Protein AF-K2P3C9-F1 (afdb_monomer_lite)

Foldseek 3Di:
DPPVVNVVVVLCVFEVLLLCPLLVVDPQDPDQPPDDDGRDNNVSSNSCVVCVVVSVVVVVVSVVSVVD

Secondary structure (DSSP, 8-state):
---HHHHHHHHHHH-THHHHHHTTSSPPPSS--SS--TTSHHHHHHHHHHTHHHHHHTHHHHHHHHT-

Sequence (68 aa):
MADAKSQLKQAIKSNEHVIGYLTGKKRLPKNHPEYISLGDSSEATSYVMANKDLWEETKGSLEFLKAY

pLDDT: mean 71.54, std 7.98, range [43.47, 82.94]

Radius of gyration: 11.3 Å; chains: 1; bounding box: 23×23×30 Å

Structure (mmCIF, N/CA/C/O backbone):
data_AF-K2P3C9-F1
#
_entry.id   AF-K2P3C9-F1
#
loop_
_atom_site.group_PDB
_atom_site.id
_atom_site.type_symbol
_atom_site.label_atom_id
_atom_site.label_alt_id
_atom_site.label_comp_id
_atom_site.label_asym_id
_atom_site.label_entity_id
_atom_site.label_seq_id
_atom_site.pdbx_PDB_ins_code
_atom_site.Cartn_x
_atom_site.Cartn_y
_atom_site.Cartn_z
_atom_site.occupancy
_atom_site.B_iso_or_equiv
_atom_site.auth_seq_id
_atom_site.auth_comp_id
_atom_site.auth_asym_id
_atom_site.auth_atom_id
_atom_site.pdbx_PDB_model_num
ATOM 1 N N . MET A 1 1 ? 8.859 -4.216 18.199 1.00 43.47 1 MET A N 1
ATOM 2 C CA . MET A 1 1 ? 8.156 -4.635 16.970 1.00 43.47 1 MET A CA 1
ATOM 3 C C . MET A 1 1 ? 8.130 -3.427 16.058 1.00 43.47 1 MET A C 1
ATOM 5 O O . MET A 1 1 ? 7.876 -2.348 16.567 1.00 43.47 1 MET A O 1
ATOM 9 N N . ALA A 1 2 ? 8.531 -3.551 14.793 1.00 53.09 2 ALA A N 1
ATOM 10 C CA . ALA A 1 2 ? 8.525 -2.407 13.887 1.00 53.09 2 ALA A CA 1
ATOM 11 C C . ALA A 1 2 ? 7.068 -2.076 13.549 1.00 53.09 2 ALA A C 1
ATOM 13 O O . ALA A 1 2 ? 6.393 -2.872 12.908 1.00 53.09 2 ALA A O 1
ATOM 14 N N . ASP A 1 3 ? 6.563 -0.944 14.034 1.00 64.50 3 ASP A N 1
ATOM 15 C CA . ASP A 1 3 ? 5.206 -0.507 13.737 1.00 64.50 3 ASP A CA 1
ATOM 16 C C . ASP A 1 3 ? 5.019 -0.397 12.220 1.00 64.50 3 ASP A C 1
ATOM 18 O O . ASP A 1 3 ? 5.818 0.252 11.535 1.00 64.50 3 ASP A O 1
ATOM 22 N N . ALA A 1 4 ? 3.931 -0.962 11.692 1.00 64.88 4 ALA A N 1
ATOM 23 C CA . ALA A 1 4 ? 3.565 -0.870 10.277 1.00 64.88 4 ALA A CA 1
ATOM 24 C C . ALA A 1 4 ? 3.596 0.583 9.756 1.00 64.88 4 ALA A C 1
ATOM 26 O O . ALA A 1 4 ? 3.890 0.835 8.592 1.00 64.88 4 ALA A O 1
ATOM 27 N N . LYS A 1 5 ? 3.389 1.564 10.645 1.00 68.31 5 LYS A N 1
ATOM 28 C CA . LYS A 1 5 ? 3.498 3.003 10.369 1.00 68.31 5 LYS A CA 1
ATOM 29 C C . LYS A 1 5 ? 4.920 3.458 10.008 1.00 68.31 5 LYS A C 1
ATOM 31 O O . LYS A 1 5 ? 5.079 4.314 9.140 1.00 68.31 5 LYS A O 1
ATOM 36 N N . SER A 1 6 ? 5.946 2.901 10.650 1.00 71.31 6 SER A N 1
ATOM 37 C CA . SER A 1 6 ? 7.353 3.190 10.340 1.00 71.31 6 SER A CA 1
ATOM 38 C C . SER A 1 6 ? 7.774 2.538 9.028 1.00 71.31 6 SER A C 1
ATOM 40 O O . SER A 1 6 ? 8.388 3.206 8.197 1.00 71.31 6 SER A O 1
ATOM 42 N N . GLN A 1 7 ? 7.367 1.285 8.795 1.00 68.81 7 GLN A N 1
ATOM 43 C CA . GLN A 1 7 ? 7.575 0.622 7.503 1.00 68.81 7 GLN A CA 1
ATOM 44 C C . GLN A 1 7 ? 6.870 1.369 6.372 1.00 68.81 7 GLN A C 1
ATOM 46 O O . GLN A 1 7 ? 7.466 1.597 5.325 1.00 68.81 7 GLN A O 1
ATOM 51 N N . LEU A 1 8 ? 5.648 1.846 6.614 1.00 69.25 8 LEU A N 1
ATOM 52 C CA . LEU A 1 8 ? 4.906 2.662 5.666 1.00 69.25 8 LEU A CA 1
ATOM 53 C C . LEU A 1 8 ? 5.636 3.972 5.361 1.00 69.25 8 LEU A C 1
ATOM 55 O O . LEU A 1 8 ? 5.851 4.287 4.199 1.00 69.25 8 LEU A O 1
ATOM 59 N N . LYS A 1 9 ? 6.070 4.723 6.380 1.00 73.50 9 LYS A N 1
ATOM 60 C CA . LYS A 1 9 ? 6.834 5.966 6.176 1.00 73.50 9 LYS A CA 1
ATOM 61 C C . LYS A 1 9 ? 8.087 5.733 5.342 1.00 73.50 9 LYS A C 1
ATOM 63 O O . LYS A 1 9 ? 8.417 6.549 4.487 1.00 73.50 9 LYS A O 1
ATOM 68 N N . GLN A 1 10 ? 8.778 4.628 5.599 1.00 74.06 10 GLN A N 1
ATOM 69 C CA . GLN A 1 10 ? 9.984 4.265 4.873 1.00 74.06 10 GLN A CA 1
ATOM 70 C C . GLN A 1 10 ? 9.668 3.856 3.432 1.00 74.06 10 GLN A C 1
ATOM 72 O O . GLN A 1 10 ? 10.359 4.297 2.522 1.00 74.06 10 GLN A O 1
ATOM 77 N N . ALA A 1 11 ? 8.587 3.109 3.212 1.00 72.81 11 ALA A N 1
ATOM 78 C CA . ALA A 1 11 ? 8.137 2.718 1.883 1.00 72.81 11 ALA A CA 1
ATOM 79 C C . ALA A 1 11 ? 7.667 3.922 1.052 1.00 72.81 11 ALA A C 1
ATOM 81 O O . ALA A 1 11 ? 8.032 4.023 -0.111 1.00 72.81 11 ALA A O 1
ATOM 82 N N . ILE A 1 12 ? 6.955 4.879 1.658 1.00 72.25 12 ILE A N 1
ATOM 83 C CA . ILE A 1 12 ? 6.576 6.154 1.023 1.00 72.25 12 ILE A CA 1
ATOM 84 C C . ILE A 1 12 ? 7.821 6.9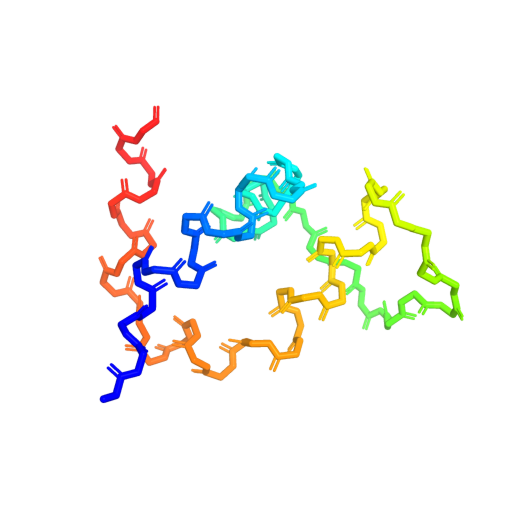65 0.656 1.00 72.25 12 ILE A C 1
ATOM 86 O O . ILE A 1 12 ? 7.887 7.544 -0.423 1.00 72.25 12 ILE A O 1
ATOM 90 N N . LYS A 1 13 ? 8.815 7.003 1.553 1.00 73.69 13 LYS A N 1
ATOM 91 C CA . LYS A 1 13 ? 10.072 7.724 1.330 1.00 73.69 13 LYS A CA 1
ATOM 92 C C . LYS A 1 13 ? 10.930 7.077 0.240 1.00 73.69 13 LYS A C 1
ATOM 94 O O . LYS A 1 13 ? 11.635 7.791 -0.462 1.00 73.69 13 LYS A O 1
ATOM 99 N N . SER A 1 14 ? 10.886 5.752 0.124 1.00 70.12 14 SER A N 1
ATOM 100 C CA . SER A 1 14 ? 11.559 5.020 -0.950 1.00 70.12 14 SER A CA 1
ATOM 101 C C . SER A 1 14 ? 10.830 5.170 -2.278 1.00 70.12 14 SER A C 1
ATOM 103 O O . SER A 1 14 ? 11.480 5.315 -3.306 1.00 70.12 14 SER A O 1
ATOM 105 N N . ASN A 1 15 ? 9.496 5.108 -2.273 1.00 76.00 15 ASN A N 1
ATOM 106 C CA . ASN A 1 15 ? 8.716 5.020 -3.496 1.00 76.00 15 ASN A CA 1
ATOM 107 C C . ASN A 1 15 ? 7.258 5.461 -3.271 1.00 76.00 15 ASN A C 1
ATOM 109 O O . ASN A 1 15 ? 6.441 4.742 -2.688 1.00 76.00 15 ASN A O 1
ATOM 113 N N . GLU A 1 16 ? 6.900 6.639 -3.782 1.00 76.31 16 GLU A N 1
ATOM 114 C CA . GLU A 1 16 ? 5.550 7.210 -3.657 1.00 76.31 16 GLU A CA 1
ATOM 115 C C . GLU A 1 16 ? 4.454 6.326 -4.278 1.00 76.31 16 GLU A C 1
ATOM 117 O O . G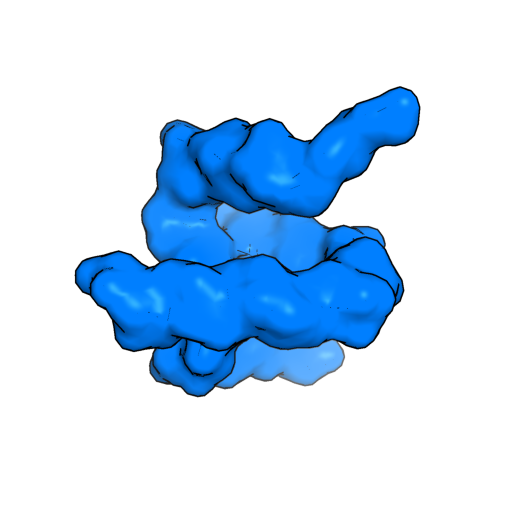LU A 1 16 ? 3.290 6.375 -3.868 1.00 76.31 16 GLU A O 1
ATOM 122 N N . HIS A 1 17 ? 4.814 5.449 -5.225 1.00 78.50 17 HIS A N 1
ATOM 123 C CA . HIS A 1 17 ? 3.863 4.546 -5.864 1.00 78.50 17 HIS A CA 1
ATOM 124 C C . HIS A 1 17 ? 3.308 3.490 -4.905 1.00 78.50 17 HIS A C 1
ATOM 126 O O . HIS A 1 17 ? 2.213 2.977 -5.152 1.00 78.50 17 HIS A O 1
ATOM 132 N N . VAL A 1 18 ? 4.002 3.203 -3.795 1.00 78.88 18 VAL A N 1
ATOM 133 C CA . VAL A 1 18 ? 3.546 2.269 -2.753 1.00 78.88 18 VAL A CA 1
ATOM 134 C C . VAL A 1 18 ? 2.175 2.677 -2.217 1.00 78.88 18 VAL A C 1
ATOM 136 O O . VAL A 1 18 ? 1.297 1.824 -2.088 1.00 78.88 18 VAL A O 1
ATOM 139 N N . ILE A 1 19 ? 1.943 3.976 -1.992 1.00 76.19 19 ILE A N 1
ATOM 140 C CA . ILE A 1 19 ? 0.649 4.489 -1.512 1.00 76.19 19 ILE A CA 1
ATOM 141 C C . ILE A 1 19 ? -0.464 4.126 -2.489 1.00 76.19 19 ILE A C 1
ATOM 143 O O . ILE A 1 19 ? -1.531 3.684 -2.066 1.00 76.19 19 ILE A O 1
ATOM 147 N N . GLY A 1 20 ? -0.225 4.288 -3.792 1.00 75.81 20 GLY A N 1
ATOM 148 C CA . GLY A 1 20 ? -1.215 3.994 -4.824 1.00 75.81 20 GLY A CA 1
ATOM 149 C C . GLY A 1 20 ? -1.667 2.535 -4.789 1.00 75.81 20 GLY A C 1
ATOM 150 O O . GLY A 1 20 ? -2.866 2.268 -4.850 1.00 75.81 20 GLY A O 1
ATOM 151 N N . TYR A 1 21 ? -0.729 1.598 -4.638 1.00 78.19 21 TYR A N 1
ATOM 152 C CA . TYR A 1 21 ? -1.042 0.170 -4.543 1.00 78.19 21 TYR A CA 1
ATOM 153 C C . TYR A 1 21 ? -1.680 -0.207 -3.197 1.00 78.19 21 TYR A C 1
ATOM 155 O O . TYR A 1 21 ? -2.624 -0.993 -3.177 1.00 78.19 21 TYR A O 1
ATOM 163 N N . LEU A 1 22 ? -1.235 0.391 -2.085 1.00 73.94 22 LEU A N 1
ATOM 164 C CA . LEU A 1 22 ? -1.779 0.127 -0.744 1.00 73.94 22 LEU A CA 1
ATOM 165 C C . LEU A 1 22 ? -3.197 0.656 -0.546 1.00 73.94 22 LEU A C 1
ATOM 167 O O . LEU A 1 22 ? -4.041 -0.015 0.038 1.00 73.94 22 LEU A O 1
ATOM 171 N N . THR A 1 23 ? -3.480 1.855 -1.050 1.00 71.44 23 THR A N 1
ATOM 172 C CA . THR A 1 23 ? -4.819 2.463 -0.972 1.00 71.44 23 THR A CA 1
ATOM 173 C C . THR A 1 23 ? -5.824 1.804 -1.916 1.00 71.44 23 THR A C 1
ATOM 175 O O . THR A 1 23 ? -7.012 2.129 -1.871 1.00 71.44 23 THR A O 1
ATOM 178 N N . GLY A 1 24 ? -5.368 0.902 -2.794 1.00 70.25 24 GLY A N 1
ATOM 179 C CA . GLY A 1 24 ? -6.181 0.318 -3.856 1.00 70.25 24 GLY A CA 1
ATOM 180 C C . GLY A 1 24 ? -6.502 1.295 -4.992 1.00 70.25 24 GLY A C 1
ATOM 181 O O . GLY A 1 24 ? -7.290 0.951 -5.870 1.00 70.25 24 GLY A O 1
ATOM 182 N N . LYS A 1 25 ? -5.891 2.493 -5.013 1.00 72.62 25 LYS A N 1
ATOM 183 C CA . LYS A 1 25 ? -5.969 3.433 -6.148 1.00 72.62 25 LYS A CA 1
ATOM 184 C C . LYS A 1 25 ? -5.340 2.841 -7.412 1.00 72.62 25 LYS A C 1
ATOM 186 O O . LYS A 1 25 ? -5.834 3.076 -8.510 1.00 72.62 25 LYS A O 1
ATOM 191 N N . LYS A 1 26 ? -4.263 2.064 -7.263 1.00 72.25 26 LYS A N 1
ATOM 192 C CA . LYS A 1 26 ? -3.647 1.255 -8.319 1.00 72.25 26 LYS A CA 1
ATOM 193 C C . LYS A 1 26 ? -3.887 -0.222 -8.041 1.00 72.25 26 LYS A C 1
ATOM 195 O O . LYS A 1 26 ? -3.711 -0.709 -6.928 1.00 72.25 26 LYS A O 1
ATOM 200 N N . ARG A 1 27 ? -4.253 -0.950 -9.092 1.00 72.62 27 ARG A N 1
ATOM 201 C CA . ARG A 1 27 ? -4.428 -2.400 -9.047 1.00 72.62 27 ARG A CA 1
ATOM 202 C C . ARG A 1 27 ? -3.052 -3.058 -8.981 1.00 72.62 27 ARG A C 1
ATOM 204 O O . ARG A 1 27 ? -2.228 -2.808 -9.858 1.00 72.62 27 ARG A O 1
ATOM 211 N N . LEU A 1 28 ? -2.812 -3.893 -7.970 1.00 75.12 28 LEU A N 1
ATOM 212 C CA . LEU A 1 28 ? -1.617 -4.734 -7.954 1.00 75.12 28 LEU A CA 1
ATOM 213 C C . LEU A 1 28 ? -1.642 -5.683 -9.163 1.00 75.12 28 LEU A C 1
ATOM 215 O O . LEU A 1 28 ? -2.702 -6.249 -9.467 1.00 75.12 28 LEU A O 1
ATOM 219 N N . PRO A 1 29 ? -0.510 -5.862 -9.863 1.00 73.69 29 PRO A N 1
ATOM 220 C CA . PRO A 1 29 ? -0.403 -6.887 -10.889 1.00 73.69 29 PRO A CA 1
ATOM 221 C C . PRO A 1 29 ? -0.651 -8.266 -10.269 1.00 73.69 29 PRO A C 1
ATOM 223 O O . PRO A 1 29 ? -0.416 -8.488 -9.085 1.00 73.69 29 PRO A O 1
ATOM 226 N N . LYS A 1 30 ? -1.171 -9.205 -11.062 1.00 72.50 30 LYS A N 1
ATOM 227 C CA . LYS A 1 30 ? -1.411 -10.579 -10.588 1.00 72.50 30 LYS A CA 1
ATOM 228 C C . LYS A 1 30 ? -0.119 -11.381 -10.420 1.00 72.50 30 LYS A C 1
ATOM 230 O O . LYS A 1 30 ? -0.097 -12.315 -9.628 1.00 72.50 30 LYS A O 1
ATOM 235 N N . ASN A 1 31 ? 0.930 -11.006 -11.148 1.00 73.06 31 ASN A N 1
ATOM 236 C CA . ASN A 1 31 ? 2.229 -11.659 -11.109 1.00 73.06 31 ASN A CA 1
ATOM 237 C C . ASN A 1 31 ? 3.245 -10.755 -10.418 1.00 73.06 31 ASN A C 1
ATOM 239 O O . ASN A 1 31 ? 3.195 -9.531 -10.565 1.00 73.06 31 ASN A O 1
ATOM 243 N N . HIS A 1 32 ? 4.179 -11.379 -9.701 1.00 69.75 32 HIS A N 1
ATOM 244 C CA . HIS A 1 32 ? 5.360 -10.682 -9.217 1.00 69.75 32 HIS A CA 1
ATOM 245 C C . HIS A 1 3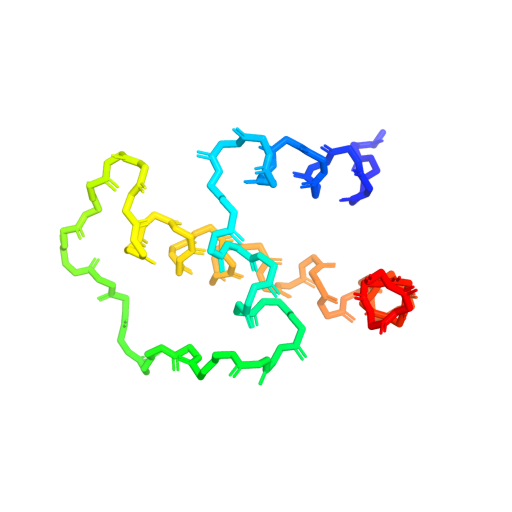2 ? 6.142 -10.132 -10.418 1.00 69.75 32 HIS A C 1
ATOM 247 O O . HIS A 1 32 ? 6.277 -10.840 -11.421 1.00 69.75 32 HIS A O 1
ATOM 253 N N . PRO A 1 33 ? 6.639 -8.888 -10.349 1.00 73.62 33 PRO A N 1
ATOM 254 C CA . PRO A 1 33 ? 7.514 -8.376 -11.388 1.00 73.62 33 PRO A CA 1
ATOM 255 C C . PRO A 1 33 ? 8.778 -9.241 -11.444 1.00 73.62 33 PRO A C 1
ATOM 257 O O . PRO A 1 33 ? 9.430 -9.446 -10.423 1.00 73.62 33 PRO A O 1
ATOM 260 N N . GLU A 1 34 ? 9.120 -9.739 -12.634 1.00 77.38 34 GLU A N 1
ATOM 261 C CA . GLU A 1 34 ? 10.358 -10.505 -12.852 1.00 77.38 34 GLU A CA 1
ATOM 262 C C . GLU A 1 34 ? 11.605 -9.634 -12.643 1.00 77.38 34 GLU A C 1
ATOM 264 O O . GLU A 1 34 ? 12.661 -10.130 -12.261 1.00 77.38 34 GLU A O 1
ATOM 269 N N . TYR A 1 35 ? 11.456 -8.318 -12.829 1.00 78.56 35 TYR A N 1
ATOM 270 C CA . TYR A 1 35 ? 12.503 -7.327 -12.624 1.00 78.56 35 TYR A CA 1
ATOM 271 C C . TYR A 1 35 ? 12.027 -6.219 -11.689 1.00 78.56 35 TYR A C 1
ATOM 273 O O . TYR A 1 35 ? 11.020 -5.548 -11.936 1.00 78.56 35 TYR A O 1
ATOM 281 N N . ILE A 1 36 ? 12.786 -6.017 -10.614 1.00 79.06 36 ILE A N 1
ATOM 282 C CA . ILE A 1 36 ? 12.582 -4.935 -9.658 1.00 79.06 36 ILE A CA 1
ATOM 283 C C . ILE A 1 36 ? 13.632 -3.864 -9.935 1.00 79.06 36 ILE A C 1
ATOM 285 O O . ILE A 1 36 ? 14.821 -4.078 -9.706 1.00 79.06 36 ILE A O 1
ATOM 289 N N . SER A 1 37 ? 13.177 -2.711 -10.415 1.00 78.69 37 SER A N 1
ATOM 290 C CA . SER A 1 37 ? 14.004 -1.514 -10.550 1.00 78.69 37 SER A CA 1
ATOM 291 C C . SER A 1 37 ? 13.805 -0.619 -9.331 1.00 78.69 37 SER A C 1
ATOM 293 O O . SER A 1 37 ? 12.664 -0.320 -8.967 1.00 78.69 37 SER A O 1
ATOM 295 N N . LEU A 1 38 ? 14.911 -0.200 -8.712 1.00 75.12 38 LEU A N 1
ATOM 296 C CA . LEU A 1 38 ? 14.908 0.708 -7.560 1.00 75.12 38 LEU A CA 1
ATOM 297 C C . LEU A 1 38 ? 14.205 2.026 -7.924 1.00 75.12 38 LEU A C 1
ATOM 299 O O . LEU A 1 38 ? 14.557 2.648 -8.926 1.00 75.12 38 LEU A O 1
ATOM 303 N N . GLY A 1 39 ? 13.227 2.448 -7.117 1.00 72.44 39 GLY A N 1
ATOM 304 C CA . GLY A 1 39 ? 12.454 3.676 -7.348 1.00 72.44 39 GLY A CA 1
ATOM 305 C C . GLY A 1 39 ? 11.315 3.560 -8.369 1.00 72.44 39 GLY A C 1
ATOM 306 O O . GLY A 1 39 ? 10.608 4.537 -8.600 1.00 72.44 39 GLY A O 1
ATOM 307 N N . ASP A 1 40 ? 11.090 2.381 -8.952 1.00 78.12 40 ASP A N 1
ATOM 308 C CA . ASP A 1 40 ? 10.070 2.177 -9.984 1.00 78.12 40 ASP A CA 1
ATOM 309 C C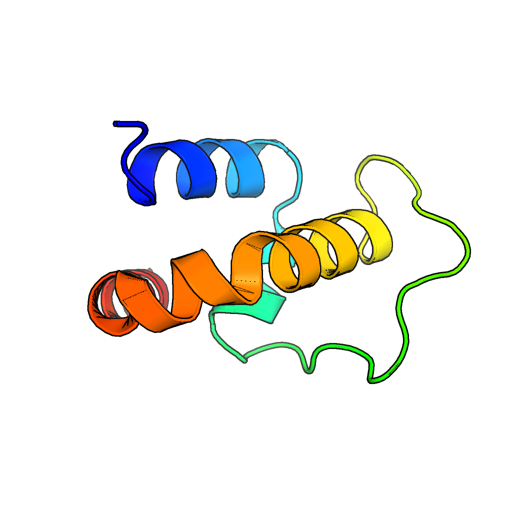 . ASP A 1 40 ? 8.811 1.478 -9.447 1.00 78.12 40 ASP A C 1
ATOM 311 O O . ASP A 1 40 ? 8.787 0.918 -8.348 1.00 78.12 40 ASP A O 1
ATOM 315 N N . SER A 1 41 ? 7.735 1.454 -10.236 1.00 79.31 41 SER A N 1
ATOM 316 C CA . SER A 1 41 ?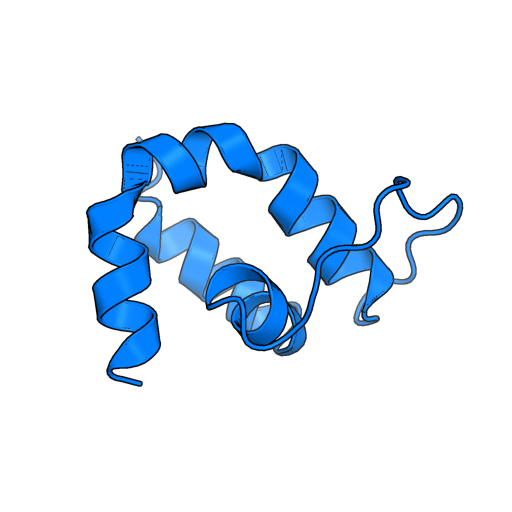 6.455 0.843 -9.833 1.00 79.31 41 SER A CA 1
ATOM 317 C C . SER A 1 41 ? 6.572 -0.648 -9.463 1.00 79.31 41 SER A C 1
ATOM 319 O O . SER A 1 41 ? 5.756 -1.163 -8.688 1.00 79.31 41 SER A O 1
ATOM 321 N N . SER A 1 42 ? 7.581 -1.338 -10.003 1.00 80.31 42 SER A N 1
ATOM 322 C CA . SER A 1 42 ? 7.890 -2.742 -9.708 1.00 80.31 42 SER A CA 1
ATOM 323 C C . SER A 1 42 ? 8.374 -2.955 -8.274 1.00 80.31 42 SER A C 1
ATOM 325 O O . SER A 1 42 ? 7.960 -3.914 -7.624 1.00 80.31 42 SER A O 1
ATOM 327 N N . GLU A 1 43 ? 9.199 -2.050 -7.744 1.00 82.25 43 GLU A N 1
ATOM 328 C CA . GLU A 1 43 ? 9.662 -2.109 -6.353 1.00 82.25 43 GLU A CA 1
ATOM 329 C C . GLU A 1 43 ? 8.497 -1.909 -5.388 1.00 82.25 43 GLU A C 1
ATOM 331 O O . GLU A 1 43 ? 8.311 -2.703 -4.465 1.00 82.25 43 GLU A O 1
ATOM 336 N N . ALA A 1 44 ? 7.649 -0.915 -5.667 1.00 82.94 44 ALA A N 1
ATOM 337 C CA . ALA A 1 44 ? 6.448 -0.668 -4.883 1.00 82.94 44 ALA A CA 1
ATOM 338 C C . ALA A 1 44 ? 5.526 -1.895 -4.849 1.00 82.94 44 ALA A C 1
ATOM 340 O O . ALA A 1 44 ? 5.059 -2.304 -3.789 1.00 82.94 44 ALA A O 1
ATOM 341 N N . THR A 1 45 ? 5.308 -2.519 -6.006 1.00 81.62 45 THR A N 1
ATOM 342 C CA . THR A 1 45 ? 4.516 -3.747 -6.126 1.00 81.62 45 THR A CA 1
ATOM 343 C C . THR A 1 45 ? 5.106 -4.879 -5.295 1.00 81.62 45 THR A C 1
ATOM 345 O O . THR A 1 45 ? 4.395 -5.483 -4.495 1.00 81.62 45 THR A O 1
ATOM 348 N N . SER A 1 46 ? 6.401 -5.158 -5.464 1.00 82.75 46 SER A N 1
ATOM 349 C CA . SER A 1 46 ? 7.072 -6.250 -4.760 1.00 82.75 46 SER A CA 1
ATOM 350 C C . SER A 1 46 ? 7.057 -6.032 -3.248 1.00 82.75 46 SER A C 1
ATOM 352 O O . SER A 1 46 ? 6.834 -6.974 -2.493 1.00 82.75 46 SER A O 1
ATOM 354 N N . TYR A 1 47 ? 7.231 -4.788 -2.795 1.00 79.88 47 TYR A N 1
ATOM 355 C CA . TYR A 1 47 ? 7.154 -4.433 -1.381 1.00 79.88 47 TYR A CA 1
ATOM 356 C C . TYR A 1 47 ? 5.751 -4.663 -0.813 1.00 79.88 47 TYR A C 1
ATOM 358 O O . TYR A 1 47 ? 5.601 -5.263 0.251 1.00 79.88 47 TYR A O 1
ATOM 366 N N . VAL A 1 48 ? 4.715 -4.216 -1.527 1.00 79.31 48 VAL A N 1
ATOM 367 C CA . VAL A 1 48 ? 3.321 -4.390 -1.103 1.00 79.31 48 VAL A CA 1
ATOM 368 C C . VAL A 1 48 ? 2.916 -5.863 -1.106 1.00 79.31 48 VAL A C 1
ATOM 370 O O . VAL A 1 48 ? 2.253 -6.295 -0.170 1.00 79.31 48 VAL A O 1
ATOM 373 N N . MET A 1 49 ? 3.349 -6.645 -2.099 1.00 80.62 49 MET A N 1
ATOM 374 C CA . MET A 1 49 ? 3.115 -8.092 -2.147 1.00 80.62 49 MET A CA 1
ATOM 375 C C . MET A 1 49 ? 3.820 -8.831 -1.006 1.00 80.62 49 MET A C 1
ATOM 377 O O . MET A 1 49 ? 3.186 -9.633 -0.327 1.00 80.62 49 MET A O 1
ATOM 381 N N . ALA A 1 50 ? 5.096 -8.529 -0.752 1.00 80.00 50 ALA A N 1
ATOM 382 C CA . ALA A 1 50 ? 5.874 -9.172 0.308 1.00 80.00 50 ALA A CA 1
ATOM 383 C C . ALA A 1 50 ? 5.355 -8.837 1.714 1.00 80.00 50 ALA A C 1
ATOM 385 O O . ALA A 1 50 ? 5.418 -9.666 2.613 1.00 80.00 50 ALA A O 1
ATOM 386 N N . ASN A 1 51 ? 4.817 -7.630 1.901 1.00 75.12 51 ASN A N 1
ATOM 387 C CA . ASN A 1 51 ? 4.265 -7.184 3.179 1.00 75.12 51 ASN A CA 1
ATOM 388 C C . ASN A 1 51 ? 2.734 -7.328 3.239 1.00 75.12 51 ASN A C 1
ATOM 390 O O . ASN A 1 51 ? 2.117 -6.812 4.165 1.00 75.12 51 ASN A O 1
ATOM 394 N N . LYS A 1 52 ? 2.106 -8.010 2.266 1.00 73.38 52 LYS A N 1
ATOM 395 C CA . LYS A 1 52 ? 0.643 -8.142 2.155 1.00 73.38 52 LYS A CA 1
ATOM 396 C C . LYS A 1 52 ? 0.003 -8.656 3.441 1.00 73.38 52 LYS A C 1
ATOM 398 O O . LYS A 1 52 ? -0.982 -8.079 3.882 1.00 73.38 52 LYS A O 1
ATOM 403 N N . ASP A 1 53 ? 0.596 -9.679 4.043 1.00 73.19 53 ASP A N 1
ATOM 404 C CA . ASP A 1 53 ? 0.132 -10.284 5.295 1.00 73.19 53 ASP A CA 1
ATOM 405 C C . ASP A 1 53 ? 0.099 -9.256 6.443 1.00 73.19 53 ASP A C 1
ATOM 407 O O . ASP A 1 53 ? -0.925 -9.055 7.096 1.00 73.19 53 ASP A O 1
ATOM 411 N N . LEU A 1 54 ? 1.174 -8.469 6.560 1.00 72.81 54 LEU A N 1
ATOM 412 C CA . LEU A 1 54 ? 1.290 -7.365 7.511 1.00 72.81 54 LEU A CA 1
ATOM 413 C C . LEU A 1 54 ? 0.222 -6.284 7.264 1.00 72.81 54 LEU A C 1
ATOM 415 O O . LEU A 1 54 ? -0.324 -5.714 8.206 1.00 72.81 54 LEU A O 1
ATOM 419 N N . TRP A 1 55 ? -0.100 -5.990 6.000 1.00 70.44 55 TRP A N 1
ATOM 420 C CA . TRP A 1 55 ? -1.142 -5.021 5.638 1.00 70.44 55 TRP A CA 1
ATOM 421 C C . TRP A 1 55 ? -2.555 -5.535 5.919 1.00 70.44 55 TRP A C 1
ATOM 423 O O . TRP A 1 55 ? -3.419 -4.744 6.296 1.00 70.44 55 TRP A O 1
ATOM 433 N N . GLU A 1 56 ? -2.802 -6.834 5.743 1.00 68.88 56 GLU A N 1
ATOM 434 C CA . GLU A 1 56 ? -4.084 -7.457 6.077 1.00 68.88 56 GLU A CA 1
ATOM 435 C C . GLU A 1 56 ? -4.337 -7.441 7.589 1.00 68.88 56 GLU A C 1
ATOM 437 O O . GLU A 1 56 ? -5.461 -7.148 8.005 1.00 68.88 56 GLU A O 1
ATOM 442 N N . GLU A 1 57 ? -3.294 -7.647 8.398 1.00 71.19 57 GLU A N 1
ATOM 443 C CA . GLU A 1 57 ? -3.340 -7.462 9.853 1.00 71.19 57 GLU A CA 1
ATOM 444 C C . GLU A 1 57 ? -3.499 -5.977 10.228 1.00 71.19 57 GLU A C 1
ATOM 446 O O . GLU A 1 57 ? -4.288 -5.614 11.101 1.00 71.19 57 GLU A O 1
ATOM 451 N N . THR A 1 58 ? -2.845 -5.081 9.484 1.00 64.88 58 THR A N 1
ATOM 452 C CA . THR A 1 58 ? -2.901 -3.627 9.699 1.00 64.88 58 THR A CA 1
ATOM 453 C C . THR A 1 58 ? -4.034 -2.943 8.913 1.00 64.88 58 THR A C 1
ATOM 455 O O . THR A 1 58 ? -3.918 -1.772 8.537 1.00 64.88 58 THR A O 1
ATOM 458 N N . LYS A 1 59 ? -5.159 -3.631 8.663 1.00 57.31 59 LYS A N 1
ATOM 459 C CA . LYS A 1 59 ? -6.324 -3.094 7.922 1.00 57.31 59 LYS A CA 1
ATOM 460 C C . LYS A 1 59 ? -6.788 -1.715 8.411 1.00 57.31 59 LYS A C 1
ATOM 462 O O . LYS A 1 59 ? -7.156 -0.879 7.590 1.00 57.31 59 LYS A O 1
ATOM 467 N N . GLY A 1 60 ? -6.677 -1.435 9.713 1.00 58.56 60 GLY A N 1
ATOM 468 C CA . GLY A 1 60 ? -6.996 -0.119 10.283 1.00 58.56 60 GLY A CA 1
ATOM 469 C C . GLY A 1 60 ? -6.028 1.015 9.896 1.00 58.56 60 GLY A C 1
ATOM 470 O O . GLY A 1 60 ? -6.421 2.177 9.889 1.00 58.56 60 GLY A O 1
ATOM 471 N N . SER A 1 61 ? -4.771 0.729 9.519 1.00 61.72 61 SER A N 1
ATOM 472 C CA . SER A 1 61 ? -3.840 1.772 9.031 1.00 61.72 61 SER A CA 1
ATOM 473 C C . SER A 1 61 ? -4.080 2.164 7.576 1.00 61.72 61 SER A C 1
ATOM 475 O O . SER A 1 61 ? -3.726 3.276 7.186 1.00 61.72 61 SER A O 1
ATOM 477 N N . LEU A 1 62 ? -4.689 1.296 6.762 1.00 64.56 62 LEU A N 1
ATOM 478 C CA . LEU A 1 62 ? -5.048 1.652 5.385 1.00 64.56 62 LEU A CA 1
ATOM 479 C C . LEU A 1 62 ? -6.171 2.698 5.344 1.00 64.56 62 LEU A C 1
ATOM 481 O O . LEU A 1 62 ? -6.218 3.513 4.423 1.00 64.56 62 LEU A O 1
ATOM 485 N N . GLU A 1 63 ? -7.035 2.733 6.360 1.00 63.91 63 GLU A N 1
ATOM 486 C CA . GLU A 1 63 ? -8.040 3.791 6.504 1.00 63.91 63 GLU A CA 1
ATOM 487 C C . GLU A 1 63 ? -7.392 5.165 6.729 1.00 63.91 63 GLU A C 1
ATOM 489 O O . GLU A 1 63 ? -7.807 6.142 6.108 1.00 63.91 63 GLU A O 1
ATOM 494 N N . PHE A 1 64 ? -6.300 5.236 7.501 1.00 61.50 64 PHE A N 1
ATOM 495 C CA . PHE A 1 64 ? -5.512 6.468 7.648 1.00 61.50 64 PHE A CA 1
ATOM 496 C C . PHE A 1 64 ? -4.885 6.9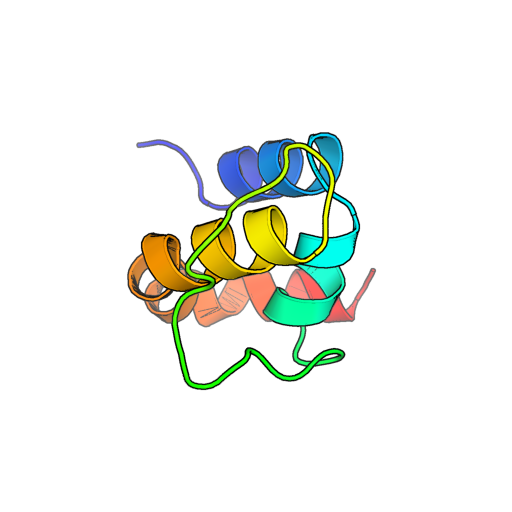36 6.328 1.00 61.50 64 PHE A C 1
ATOM 498 O O . PHE A 1 64 ? -4.793 8.136 6.090 1.00 61.50 64 PHE A O 1
ATOM 505 N N . LEU A 1 65 ? -4.479 6.008 5.457 1.00 61.88 65 LEU A N 1
ATOM 506 C CA . LEU A 1 65 ? -3.940 6.326 4.130 1.00 61.88 65 LEU A CA 1
ATOM 507 C C . LEU A 1 65 ? -4.998 6.860 3.158 1.00 61.88 65 LEU A C 1
ATOM 509 O O . LEU A 1 65 ? -4.645 7.601 2.249 1.00 61.88 65 LEU A O 1
ATOM 513 N N . LYS A 1 66 ? -6.279 6.502 3.321 1.00 57.59 66 LYS A N 1
ATOM 514 C CA . LYS A 1 66 ? -7.368 7.100 2.527 1.00 57.59 66 LYS A CA 1
ATOM 515 C C . LYS A 1 66 ? -7.669 8.546 2.922 1.00 57.59 66 LYS A C 1
ATOM 517 O O . LYS A 1 66 ? -8.261 9.262 2.121 1.00 57.59 66 LYS A O 1
ATOM 522 N N . ALA A 1 67 ? -7.308 8.941 4.142 1.00 57.56 67 ALA A N 1
ATOM 523 C CA . ALA A 1 67 ? -7.522 10.286 4.666 1.00 57.56 67 ALA A CA 1
ATOM 524 C C . ALA A 1 67 ? -6.365 11.262 4.364 1.00 57.56 67 ALA A C 1
ATOM 526 O O . ALA A 1 67 ? -6.468 12.432 4.733 1.00 57.56 67 ALA A O 1
ATOM 527 N N . TYR A 1 68 ? -5.285 10.789 3.729 1.00 50.81 68 TYR A N 1
ATOM 528 C CA . TYR A 1 68 ? -4.169 11.600 3.230 1.00 50.81 68 TYR A CA 1
ATOM 529 C C . TYR A 1 68 ? -4.351 11.903 1.738 1.00 50.81 68 TYR A C 1
ATOM 531 O O . TYR A 1 68 ? -4.178 13.079 1.357 1.00 50.81 68 TYR A O 1
#

Organism: NCBI:txid555500